Protein AF-A0AAJ5EGQ0-F1 (afdb_monomer)

Nearest PDB structures (foldseek):
  7t2d-assembly2_G  TM=4.650E-01  e=2.603E-01  Homo sapiens
  7t6i-assembly1_B  TM=4.732E-01  e=7.139E-01  Homo sapiens
  4p57-assembly1_B  TM=4.770E-01  e=7.986E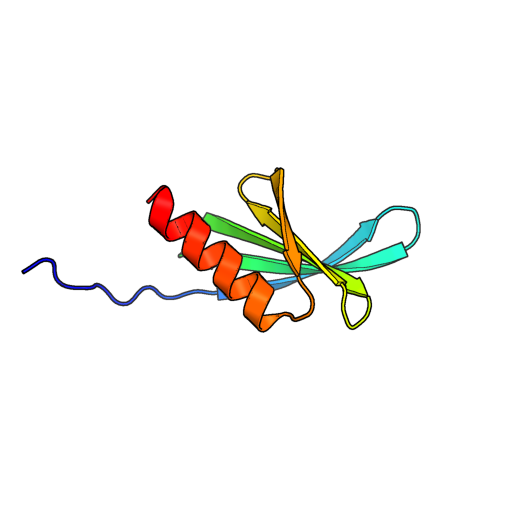-01  Homo sapiens
  4p57-assembly2_D  TM=4.690E-01  e=9.448E-01  Homo sapiens
  7zfr-assembly1_B  TM=4.766E-01  e=1.565E+00  Homo sapiens

Foldseek 3Di:
DPPPDDFDKDWDWDWDDDPNDIWIKIFIDGPNDTQWMWTDPDQQWIFIGGPNDGDDIGGDPVVNVVVSVVVSVVVD

pLDDT: mean 92.24, std 9.9, range [49.81, 98.44]

Structure (mmCIF, N/CA/C/O backbone):
data_AF-A0AAJ5EGQ0-F1
#
_entry.id   AF-A0AAJ5EGQ0-F1
#
loop_
_atom_site.group_PDB
_atom_site.id
_atom_site.type_symbol
_atom_site.label_atom_id
_atom_site.label_alt_id
_atom_site.label_comp_id
_atom_site.label_asym_id
_atom_site.label_entity_id
_atom_site.label_seq_id
_atom_site.pdbx_PDB_ins_code
_atom_site.Cartn_x
_atom_site.Cartn_y
_atom_site.Cartn_z
_atom_site.occupancy
_atom_site.B_iso_or_equiv
_atom_site.auth_seq_id
_atom_site.auth_comp_id
_atom_site.auth_asym_id
_atom_site.auth_atom_id
_atom_site.pdbx_PDB_model_num
ATOM 1 N N . MET A 1 1 ? -23.651 -11.720 20.844 1.00 49.81 1 MET A N 1
ATOM 2 C CA . MET A 1 1 ? -23.060 -11.780 19.488 1.00 49.81 1 MET A CA 1
ATOM 3 C C . MET A 1 1 ? -22.431 -10.428 19.196 1.00 49.81 1 MET A C 1
ATOM 5 O O . MET A 1 1 ? -23.145 -9.434 19.278 1.00 49.81 1 MET A O 1
ATOM 9 N N . LYS A 1 2 ? -21.117 -10.361 18.929 1.00 57.72 2 LYS A N 1
ATOM 10 C CA . LYS A 1 2 ? -20.502 -9.151 18.355 1.00 57.72 2 LYS A CA 1
ATOM 11 C C . LYS A 1 2 ? -21.247 -8.903 17.039 1.00 57.72 2 LYS A C 1
ATOM 13 O O . LYS A 1 2 ? -21.225 -9.768 16.171 1.00 57.72 2 LYS A O 1
ATOM 18 N N . LYS A 1 3 ? -22.006 -7.809 16.931 1.00 58.97 3 LYS A N 1
ATOM 19 C CA . LYS A 1 3 ? -22.579 -7.418 15.640 1.00 58.97 3 LYS A CA 1
ATOM 20 C C . LYS A 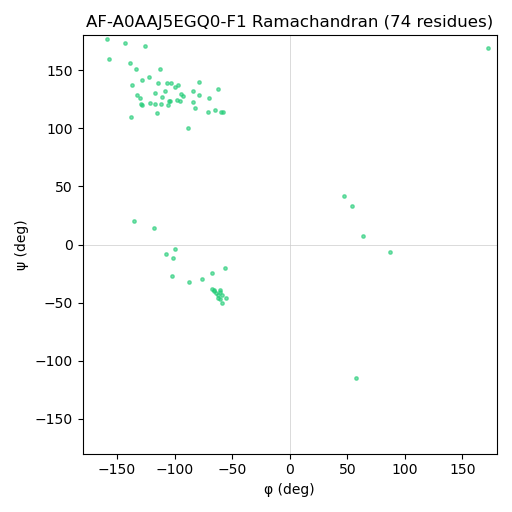1 3 ? -21.394 -7.080 14.745 1.00 58.97 3 LYS A C 1
ATOM 22 O O . LYS A 1 3 ? -20.665 -6.143 15.068 1.00 58.97 3 LYS A O 1
ATOM 27 N N . ASN A 1 4 ? -21.193 -7.851 13.681 1.00 68.25 4 ASN A N 1
ATOM 28 C CA . ASN A 1 4 ? -20.310 -7.431 12.603 1.00 68.25 4 ASN A CA 1
ATOM 29 C C . ASN A 1 4 ? -20.901 -6.123 12.079 1.00 68.25 4 ASN A C 1
ATOM 31 O O . ASN A 1 4 ? -22.060 -6.090 11.669 1.00 68.25 4 ASN A O 1
ATOM 35 N N . LYS A 1 5 ? -20.166 -5.026 12.260 1.00 73.50 5 LYS A N 1
ATOM 36 C CA . LYS A 1 5 ? -20.526 -3.755 11.648 1.00 73.50 5 LYS A CA 1
ATOM 37 C C . LYS A 1 5 ? -19.962 -3.789 10.243 1.00 73.50 5 LYS A C 1
ATOM 39 O O . LYS A 1 5 ? -18.792 -4.130 10.082 1.00 73.50 5 LYS A O 1
ATOM 44 N N . ASP A 1 6 ? -20.781 -3.424 9.274 1.00 82.81 6 ASP A N 1
ATOM 45 C CA . ASP A 1 6 ? -20.279 -3.135 7.943 1.00 82.81 6 ASP A CA 1
ATOM 46 C C . ASP A 1 6 ? -19.318 -1.946 8.049 1.00 82.81 6 ASP A C 1
ATOM 48 O O . ASP A 1 6 ? -19.588 -0.967 8.757 1.00 82.81 6 ASP A O 1
ATOM 52 N N . ILE A 1 7 ? -18.160 -2.077 7.410 1.00 86.31 7 ILE A N 1
ATOM 53 C CA . ILE A 1 7 ? -17.131 -1.044 7.360 1.00 86.31 7 ILE A CA 1
ATOM 54 C C . ILE A 1 7 ? -17.077 -0.551 5.923 1.00 86.31 7 ILE A C 1
ATOM 56 O O . ILE A 1 7 ? -16.818 -1.326 5.005 1.00 86.31 7 ILE A O 1
ATOM 60 N N . GLU A 1 8 ? -17.323 0.740 5.739 1.00 90.62 8 GLU A N 1
ATOM 61 C CA . GLU A 1 8 ? -17.145 1.392 4.449 1.00 90.62 8 GLU A CA 1
ATOM 62 C C . GLU A 1 8 ? -15.659 1.684 4.225 1.00 90.62 8 GLU A C 1
ATOM 64 O O . GLU A 1 8 ? -14.983 2.252 5.091 1.00 90.62 8 GLU A O 1
ATOM 69 N N . VAL A 1 9 ? -15.162 1.268 3.063 1.00 93.19 9 VAL A N 1
ATOM 70 C CA . VAL A 1 9 ? -13.771 1.430 2.644 1.00 93.19 9 VAL A CA 1
ATOM 71 C C . VAL A 1 9 ? -13.742 2.314 1.405 1.00 93.19 9 VAL A C 1
ATOM 73 O O . VAL A 1 9 ? -14.462 2.064 0.440 1.00 93.19 9 VAL A O 1
ATOM 76 N N . LEU A 1 10 ? -12.895 3.336 1.434 1.00 96.44 10 LEU A N 1
ATOM 77 C CA . LEU A 1 10 ? -12.621 4.223 0.310 1.00 96.44 10 LEU A CA 1
ATOM 78 C C . LEU A 1 10 ? -11.236 3.899 -0.255 1.00 96.44 10 LEU A C 1
ATOM 80 O O . LEU A 1 10 ? -10.297 3.682 0.509 1.00 96.44 10 LEU A O 1
ATOM 84 N N . ILE A 1 11 ? -11.105 3.900 -1.579 1.00 97.12 11 ILE A N 1
ATOM 85 C CA . ILE A 1 11 ? -9.816 3.796 -2.264 1.00 97.12 11 ILE A CA 1
ATOM 86 C C . ILE A 1 11 ? -9.604 5.086 -3.047 1.00 97.12 11 ILE A C 1
ATOM 88 O O . ILE A 1 11 ? -10.421 5.438 -3.896 1.00 97.12 11 ILE A O 1
ATOM 92 N N . GLU A 1 12 ? -8.518 5.789 -2.751 1.00 97.50 12 GLU A N 1
ATOM 93 C CA . GLU A 1 12 ? -8.108 6.990 -3.474 1.00 97.50 12 GLU A CA 1
ATOM 94 C C . GLU A 1 12 ? -6.879 6.689 -4.326 1.00 97.50 12 GLU A C 1
ATOM 96 O O . GLU A 1 12 ? -5.912 6.098 -3.851 1.00 97.50 12 GLU A O 1
ATOM 101 N N . GLU A 1 13 ? -6.912 7.103 -5.589 1.00 97.75 13 GLU A N 1
ATOM 102 C CA . GLU A 1 13 ? -5.785 6.965 -6.506 1.00 97.75 13 GLU A CA 1
ATOM 103 C C . GLU A 1 13 ? -5.021 8.286 -6.613 1.00 97.75 13 GLU A C 1
ATOM 105 O O . GLU A 1 13 ? -5.604 9.364 -6.745 1.00 97.75 13 GLU A O 1
ATOM 110 N N . SER A 1 14 ? -3.696 8.196 -6.573 1.00 96.75 14 SER A N 1
ATOM 111 C CA . SER A 1 14 ? -2.788 9.314 -6.800 1.00 96.75 14 SER A CA 1
ATOM 112 C C . SER A 1 14 ? -1.549 8.853 -7.565 1.00 96.75 14 SER A C 1
ATOM 114 O O . SER A 1 14 ? -1.351 7.664 -7.819 1.00 96.75 14 SER A O 1
ATOM 116 N N . SER A 1 15 ? -0.695 9.797 -7.951 1.00 96.25 15 SER A N 1
ATOM 117 C CA . SER A 1 15 ? 0.594 9.494 -8.570 1.00 96.25 15 SER A CA 1
ATOM 118 C C . SER A 1 15 ? 1.725 10.114 -7.763 1.00 96.25 15 SER A C 1
ATOM 120 O O . SER A 1 15 ? 1.592 11.231 -7.260 1.00 96.25 15 SER A O 1
ATOM 122 N N . LYS A 1 16 ? 2.866 9.424 -7.680 1.00 94.44 16 LYS A N 1
ATOM 123 C CA . LYS A 1 16 ? 4.086 9.973 -7.074 1.00 94.44 16 LYS A CA 1
ATOM 124 C C . LYS A 1 16 ? 5.324 9.618 -7.878 1.00 94.44 16 LYS A C 1
ATOM 126 O O . LYS A 1 16 ? 5.343 8.611 -8.577 1.00 94.44 16 LYS A O 1
ATOM 131 N N . ASN A 1 17 ? 6.372 10.424 -7.742 1.00 94.06 17 ASN A N 1
ATOM 132 C CA . ASN A 1 17 ? 7.680 10.080 -8.286 1.00 94.06 17 ASN A CA 1
ATOM 133 C C . ASN A 1 17 ? 8.431 9.170 -7.299 1.00 94.06 17 ASN A C 1
ATOM 135 O O . ASN A 1 17 ? 8.634 9.548 -6.144 1.00 94.06 17 ASN A O 1
ATOM 139 N N . LYS A 1 18 ? 8.841 7.981 -7.746 1.00 87.44 18 LYS A N 1
ATOM 140 C CA . LYS A 1 18 ? 9.696 7.041 -7.013 1.00 87.44 18 LYS A CA 1
ATOM 141 C C . LYS A 1 18 ? 10.857 6.665 -7.928 1.00 87.44 18 LYS A C 1
ATOM 143 O O . LYS A 1 18 ? 10.648 6.144 -9.015 1.00 87.44 18 LYS A O 1
ATOM 148 N N . ASN A 1 19 ? 12.086 6.950 -7.500 1.00 88.44 19 ASN A N 1
ATOM 149 C CA . ASN A 1 19 ? 13.311 6.654 -8.258 1.00 88.44 19 ASN A CA 1
ATOM 150 C C . ASN A 1 19 ? 13.335 7.217 -9.696 1.00 88.44 19 ASN A C 1
ATOM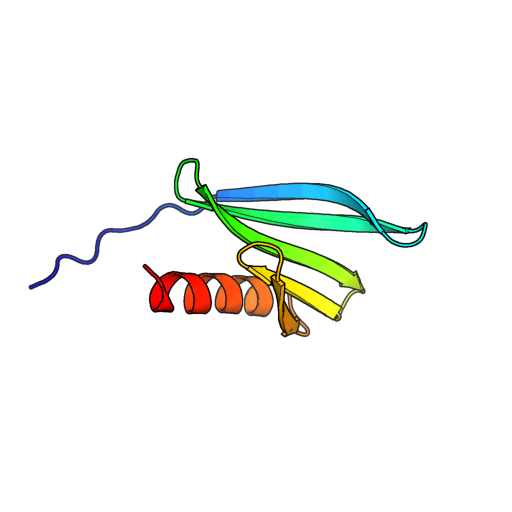 152 O O . ASN A 1 19 ? 13.921 6.609 -10.586 1.00 88.44 19 ASN A O 1
ATOM 156 N N . GLY A 1 20 ? 12.720 8.379 -9.931 1.00 91.94 20 GLY A N 1
ATOM 157 C CA . GLY A 1 20 ? 12.663 8.997 -11.258 1.0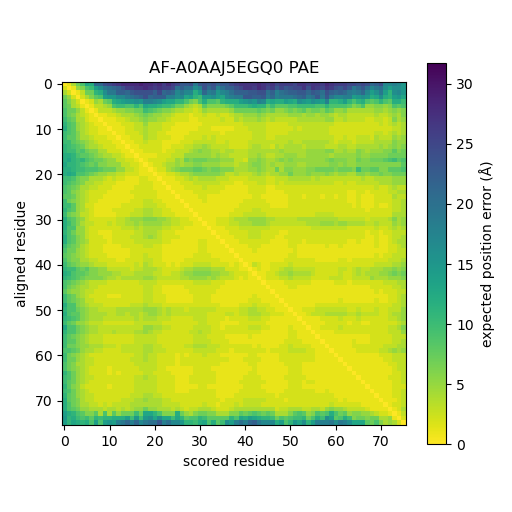0 91.94 20 GLY A CA 1
ATOM 158 C C . GLY A 1 20 ? 11.492 8.528 -12.125 1.00 91.94 20 GLY A C 1
ATOM 159 O O . GLY A 1 20 ? 11.251 9.134 -13.166 1.00 91.94 20 GLY A O 1
ATOM 160 N N . GLU A 1 21 ? 10.718 7.536 -11.684 1.00 92.44 21 GLU A N 1
ATOM 161 C CA . GLU A 1 21 ? 9.514 7.058 -12.366 1.00 92.44 21 GLU A CA 1
ATOM 162 C C . GLU A 1 21 ? 8.252 7.575 -11.670 1.00 92.44 21 GLU A C 1
ATOM 164 O O . GLU A 1 21 ? 8.166 7.606 -10.441 1.00 92.44 21 GLU A O 1
ATOM 169 N N . THR A 1 22 ? 7.254 7.991 -12.450 1.00 95.88 22 THR A N 1
ATOM 170 C CA . THR A 1 22 ? 5.922 8.288 -11.913 1.00 95.88 22 THR A CA 1
ATOM 171 C C . THR A 1 22 ? 5.148 6.984 -11.784 1.00 95.88 22 THR A C 1
ATOM 173 O O . THR A 1 22 ? 4.867 6.339 -12.791 1.00 95.88 22 THR A O 1
ATOM 176 N N . ILE A 1 23 ? 4.788 6.623 -10.556 1.00 96.44 23 ILE A N 1
ATOM 177 C CA . ILE A 1 23 ? 4.018 5.419 -10.237 1.00 96.44 23 ILE A CA 1
ATOM 178 C C . ILE A 1 23 ? 2.625 5.774 -9.719 1.00 96.44 23 ILE A C 1
ATOM 180 O O . ILE A 1 23 ? 2.433 6.823 -9.093 1.00 96.44 23 ILE A O 1
ATOM 184 N N . THR A 1 24 ? 1.668 4.877 -9.952 1.00 97.94 24 THR A N 1
ATOM 185 C CA . THR A 1 24 ? 0.329 4.943 -9.355 1.00 97.94 24 THR A CA 1
ATOM 186 C C . THR A 1 24 ? 0.372 4.447 -7.916 1.00 97.94 24 THR A C 1
ATOM 188 O O . THR A 1 24 ? 1.055 3.473 -7.588 1.00 97.94 24 THR A O 1
ATOM 191 N N . VAL A 1 25 ? -0.371 5.132 -7.055 1.00 97.88 25 VAL A N 1
ATOM 192 C CA . VAL A 1 25 ? -0.497 4.832 -5.634 1.00 97.88 25 VAL A CA 1
ATOM 193 C C . VAL A 1 25 ? -1.973 4.787 -5.271 1.00 97.88 25 VAL A C 1
ATOM 195 O O . VAL A 1 25 ? -2.694 5.752 -5.516 1.00 97.88 25 VAL A O 1
ATOM 198 N N . HIS A 1 26 ? -2.407 3.690 -4.657 1.00 98.25 26 HIS A N 1
ATOM 199 C CA . HIS A 1 26 ? -3.753 3.543 -4.112 1.00 98.25 26 HIS A CA 1
ATOM 200 C C . HIS A 1 26 ? -3.708 3.638 -2.588 1.00 98.25 26 HIS A C 1
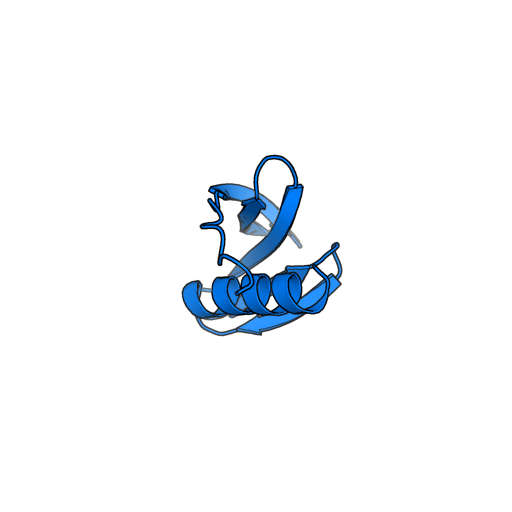ATOM 202 O O . HIS A 1 26 ? -3.061 2.818 -1.941 1.00 98.25 26 HIS A O 1
ATOM 208 N N . GLU A 1 27 ? -4.401 4.607 -2.001 1.00 97.81 27 GLU A N 1
ATOM 209 C CA . GLU A 1 27 ? -4.584 4.716 -0.553 1.00 97.81 27 GLU A CA 1
ATOM 210 C C . GLU A 1 27 ? -5.934 4.131 -0.148 1.00 97.81 27 GLU A C 1
ATOM 212 O O . GLU A 1 27 ? -6.978 4.573 -0.626 1.00 97.81 27 GLU A O 1
ATOM 217 N N . MET A 1 28 ? -5.924 3.167 0.772 1.00 97.12 28 MET A N 1
ATOM 218 C CA . MET A 1 28 ? -7.140 2.604 1.348 1.00 97.12 28 MET A CA 1
ATOM 219 C C . MET A 1 28 ? -7.478 3.320 2.657 1.00 97.12 28 MET A C 1
ATOM 221 O O . MET A 1 28 ? -6.628 3.443 3.542 1.00 97.12 28 MET A O 1
ATOM 225 N N . LYS A 1 29 ? -8.724 3.782 2.801 1.00 96.19 29 LYS A N 1
ATOM 226 C CA . LYS A 1 29 ? -9.192 4.584 3.938 1.00 96.19 29 LYS A CA 1
ATOM 227 C C . LYS A 1 29 ? -10.459 4.007 4.560 1.00 96.19 29 LYS A C 1
ATOM 229 O O . LYS A 1 29 ? -11.370 3.580 3.858 1.00 96.19 29 LYS A O 1
ATOM 234 N N . ILE A 1 30 ? -10.538 4.072 5.887 1.00 93.38 30 ILE A N 1
ATOM 235 C CA . ILE A 1 30 ? -11.774 3.886 6.658 1.00 93.38 30 ILE A CA 1
ATOM 236 C C . ILE A 1 30 ? -12.084 5.215 7.346 1.00 93.38 30 ILE A C 1
ATOM 238 O O . ILE A 1 30 ? -11.341 5.684 8.217 1.00 93.38 30 ILE A O 1
ATOM 242 N N . GLY A 1 31 ? -13.181 5.855 6.941 1.00 91.69 31 GLY A N 1
ATOM 243 C CA . GLY A 1 31 ? -13.476 7.227 7.348 1.00 91.69 31 GLY A CA 1
ATOM 244 C C . GLY A 1 31 ? -12.343 8.175 6.940 1.00 91.69 31 GLY A C 1
ATOM 245 O O . GLY A 1 31 ? -12.089 8.369 5.759 1.00 91.69 31 GLY A O 1
ATOM 246 N N . LYS A 1 32 ? -11.650 8.769 7.920 1.00 92.69 32 LYS A N 1
ATOM 247 C CA . LYS A 1 32 ? -10.511 9.680 7.684 1.00 92.69 32 LYS A CA 1
ATOM 248 C C . LYS A 1 32 ? -9.139 9.019 7.854 1.00 92.69 32 LYS A C 1
ATOM 250 O O . LYS A 1 32 ? -8.128 9.692 7.682 1.00 92.69 32 LYS A O 1
ATOM 255 N N . LYS A 1 33 ? -9.090 7.747 8.261 1.00 92.62 33 LYS A N 1
ATOM 256 C CA . LYS A 1 33 ? -7.836 7.046 8.548 1.00 92.62 33 LYS A CA 1
ATOM 257 C C . LYS A 1 33 ? -7.397 6.259 7.320 1.00 92.62 33 LYS A C 1
ATOM 259 O O . LYS A 1 33 ? -8.146 5.398 6.867 1.00 92.62 33 LYS A O 1
ATOM 264 N N . THR A 1 34 ? -6.185 6.516 6.837 1.00 95.75 34 THR A N 1
ATOM 265 C CA . THR A 1 34 ? -5.499 5.620 5.898 1.00 95.75 34 THR A CA 1
ATOM 266 C C . THR A 1 34 ? -5.100 4.351 6.636 1.00 95.75 34 THR A C 1
ATOM 268 O O . THR A 1 34 ? -4.479 4.419 7.695 1.00 95.75 34 THR A O 1
ATOM 271 N N . ILE A 1 35 ? -5.507 3.207 6.101 1.00 95.75 35 ILE A N 1
ATOM 272 C CA . ILE A 1 35 ? -5.245 1.884 6.677 1.00 95.75 35 ILE A CA 1
ATOM 273 C C . ILE A 1 35 ? -4.203 1.098 5.888 1.00 95.75 35 ILE A C 1
ATOM 275 O O . ILE A 1 35 ? -3.762 0.053 6.343 1.00 95.75 35 ILE A O 1
ATOM 279 N N . GLY A 1 36 ? -3.799 1.600 4.725 1.00 97.12 36 GLY A N 1
ATOM 280 C CA . GLY A 1 36 ? -2.703 1.050 3.949 1.00 97.12 36 GLY A CA 1
ATOM 281 C C . GLY A 1 36 ? -2.593 1.717 2.590 1.00 97.12 36 GLY A C 1
ATOM 282 O O . GLY A 1 36 ? -3.488 2.455 2.162 1.00 97.12 36 GLY A O 1
ATOM 283 N N . THR A 1 37 ? -1.491 1.428 1.916 1.00 98.06 37 THR A N 1
ATOM 284 C CA . THR A 1 37 ? -1.167 2.002 0.615 1.00 98.06 37 THR A CA 1
ATOM 285 C C . THR A 1 37 ? -0.626 0.914 -0.304 1.00 98.06 37 THR A C 1
ATOM 287 O O . THR A 1 37 ? 0.188 0.098 0.117 1.00 98.06 37 THR A O 1
ATOM 290 N N . VAL A 1 38 ? -1.052 0.907 -1.565 1.00 98.31 38 VAL A N 1
ATOM 291 C CA . VAL A 1 38 ? -0.502 0.040 -2.611 1.00 98.31 38 VAL A CA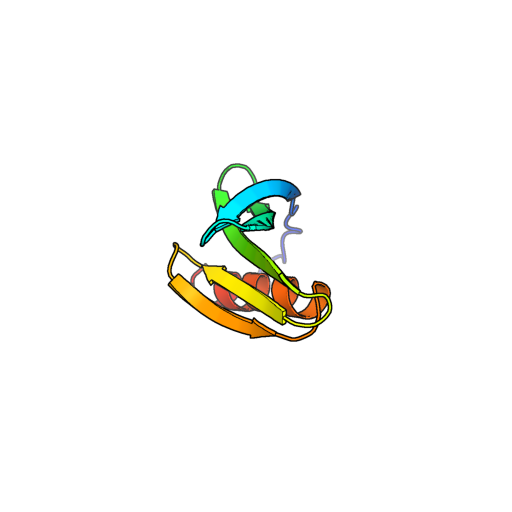 1
ATOM 292 C C . VAL A 1 38 ? 0.255 0.891 -3.615 1.00 98.31 38 VAL A C 1
ATOM 294 O O . VAL A 1 38 ? -0.295 1.839 -4.170 1.00 98.31 38 VAL A O 1
ATOM 297 N N . GLU A 1 39 ? 1.505 0.537 -3.879 1.00 97.94 39 GLU A N 1
ATOM 298 C CA . GLU A 1 39 ? 2.318 1.145 -4.929 1.00 97.94 39 GLU A CA 1
ATOM 299 C C . GLU A 1 39 ? 2.422 0.207 -6.131 1.00 97.94 39 GLU A C 1
ATOM 301 O O . GLU A 1 39 ? 2.873 -0.935 -6.008 1.00 97.94 39 GLU A O 1
ATOM 306 N N . VAL A 1 40 ? 2.020 0.696 -7.305 1.00 97.50 40 VAL A N 1
ATOM 307 C CA . VAL A 1 40 ? 2.051 -0.069 -8.555 1.00 97.50 40 VAL A CA 1
ATOM 308 C C . VAL A 1 40 ? 3.416 0.116 -9.211 1.00 97.50 40 VAL A C 1
ATOM 310 O O . VAL A 1 40 ? 3.672 1.139 -9.844 1.00 97.50 40 VAL A O 1
ATOM 313 N N . LEU A 1 41 ? 4.304 -0.867 -9.054 1.00 95.44 41 LEU A N 1
ATOM 314 C CA . LEU A 1 41 ? 5.645 -0.816 -9.647 1.00 95.44 41 LEU A CA 1
ATOM 315 C C . LEU A 1 41 ? 5.684 -1.370 -11.072 1.00 95.44 41 LEU A C 1
ATOM 317 O O . LEU A 1 41 ? 6.490 -0.942 -11.891 1.00 95.44 41 LEU A O 1
ATOM 321 N N . SER A 1 42 ? 4.847 -2.358 -11.367 1.00 94.31 42 SER A N 1
ATOM 322 C CA . SER A 1 42 ? 4.667 -2.907 -12.710 1.00 94.31 42 SER A CA 1
ATOM 323 C C . SER A 1 42 ? 3.318 -3.621 -12.799 1.00 94.31 42 SER A C 1
ATOM 325 O O . SER A 1 42 ? 2.617 -3.774 -11.801 1.00 94.31 42 SER A O 1
ATOM 327 N N . ALA A 1 43 ? 2.972 -4.131 -13.984 1.00 94.00 43 ALA A N 1
ATOM 328 C CA . ALA A 1 43 ? 1.724 -4.866 -14.210 1.00 94.00 43 ALA A CA 1
ATOM 329 C C . ALA A 1 43 ? 1.518 -6.090 -13.289 1.00 94.00 43 ALA A C 1
ATOM 331 O O . ALA A 1 43 ? 0.395 -6.560 -13.148 1.00 94.00 43 ALA A O 1
ATOM 332 N N . ASN A 1 44 ? 2.585 -6.629 -12.690 1.00 96.56 44 ASN A N 1
ATOM 333 C CA . ASN A 1 44 ? 2.546 -7.815 -11.832 1.00 96.56 44 ASN A CA 1
ATOM 334 C C . ASN A 1 44 ? 3.367 -7.653 -10.544 1.00 96.56 44 ASN A C 1
ATOM 336 O O . ASN A 1 44 ? 3.789 -8.654 -9.959 1.00 96.56 44 ASN A O 1
ATOM 340 N N . LYS A 1 45 ? 3.648 -6.411 -10.138 1.00 97.56 45 LYS A N 1
ATOM 341 C CA . LYS A 1 45 ? 4.406 -6.114 -8.924 1.00 97.56 45 LYS A CA 1
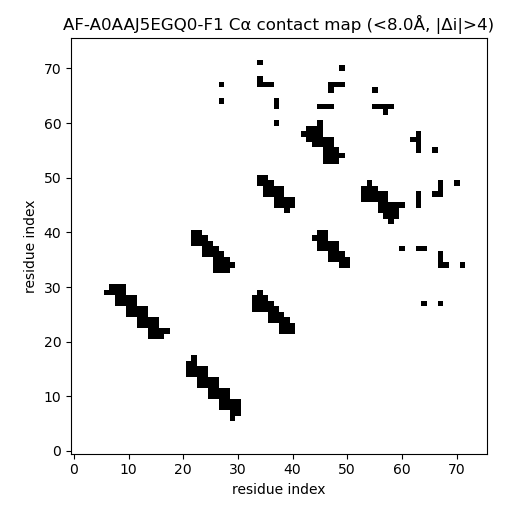ATOM 342 C C . LYS A 1 45 ? 3.767 -4.943 -8.190 1.00 97.56 45 LYS A C 1
ATOM 344 O O . LYS A 1 45 ? 3.865 -3.796 -8.626 1.00 97.56 45 LYS A O 1
ATOM 349 N N . PHE A 1 46 ? 3.166 -5.264 -7.054 1.00 98.31 46 PHE A N 1
ATOM 350 C CA . PHE A 1 46 ? 2.481 -4.326 -6.178 1.00 98.31 46 PHE A CA 1
ATOM 351 C C . PHE A 1 46 ? 3.137 -4.387 -4.804 1.00 98.31 46 PHE A C 1
ATOM 353 O O . PHE A 1 46 ? 3.217 -5.459 -4.206 1.00 98.31 46 PHE A O 1
ATOM 360 N N . GLU A 1 47 ? 3.636 -3.256 -4.321 1.00 98.19 47 GLU A N 1
ATOM 361 C CA . GLU A 1 47 ? 4.182 -3.144 -2.968 1.00 98.19 47 GLU A CA 1
ATOM 362 C C . GLU A 1 47 ? 3.081 -2.671 -2.018 1.00 98.19 47 GLU A C 1
ATOM 364 O O . GLU A 1 47 ? 2.408 -1.676 -2.289 1.00 98.19 47 GLU A O 1
ATOM 369 N N . VAL A 1 48 ? 2.892 -3.398 -0.918 1.00 98.38 48 VAL A N 1
ATOM 370 C CA . VAL A 1 48 ? 1.857 -3.129 0.083 1.00 98.38 48 VAL A CA 1
ATOM 371 C C . VAL A 1 48 ? 2.497 -2.509 1.310 1.00 98.38 48 VAL A C 1
ATOM 373 O O . VAL A 1 48 ? 3.383 -3.107 1.925 1.00 98.38 48 VAL A O 1
ATOM 376 N N . TYR A 1 49 ? 2.010 -1.335 1.685 1.00 97.69 49 TYR A N 1
ATOM 377 C CA . TYR A 1 49 ? 2.483 -0.581 2.831 1.00 97.69 49 TYR A CA 1
ATOM 378 C C . TYR A 1 49 ? 1.403 -0.462 3.904 1.00 97.69 49 TYR A C 1
ATOM 380 O O . TYR A 1 49 ? 0.240 -0.183 3.603 1.00 97.69 49 TYR A O 1
ATOM 388 N N . TYR A 1 50 ? 1.810 -0.612 5.160 1.00 95.25 50 TYR A N 1
ATOM 389 C CA . TYR A 1 50 ? 0.995 -0.358 6.347 1.00 95.25 50 TYR A CA 1
ATOM 390 C C . TYR A 1 50 ? 1.820 0.477 7.326 1.00 95.25 50 TYR A C 1
ATOM 392 O O . TYR A 1 50 ? 2.969 0.137 7.583 1.00 95.25 50 TYR A O 1
ATOM 400 N N . ASP A 1 51 ? 1.276 1.592 7.822 1.00 90.75 51 ASP A N 1
ATOM 401 C CA . ASP A 1 51 ? 2.013 2.561 8.658 1.00 90.75 51 ASP A CA 1
ATOM 402 C C . ASP A 1 51 ? 3.400 2.938 8.082 1.00 90.75 51 ASP A C 1
ATOM 404 O O . ASP A 1 51 ? 4.394 3.060 8.793 1.00 90.75 51 ASP A O 1
ATOM 408 N N . ASN A 1 52 ? 3.457 3.140 6.759 1.00 90.88 52 ASN A N 1
ATOM 409 C CA . ASN A 1 52 ? 4.660 3.440 5.969 1.00 90.88 52 ASN A CA 1
ATOM 410 C C . ASN A 1 52 ? 5.736 2.334 5.938 1.00 90.88 52 ASN A C 1
ATOM 412 O O . ASN A 1 52 ? 6.805 2.548 5.362 1.00 90.88 52 ASN A O 1
ATOM 416 N N . GLU A 1 53 ? 5.462 1.147 6.474 1.00 95.44 53 GLU A N 1
ATOM 417 C CA . GLU A 1 53 ? 6.334 -0.021 6.370 1.00 95.44 53 GLU A CA 1
ATOM 418 C C . GLU A 1 53 ? 5.884 -0.933 5.230 1.00 95.44 53 GLU A C 1
ATOM 420 O O . GLU A 1 53 ? 4.693 -1.184 5.055 1.00 95.44 53 GLU A O 1
ATOM 425 N N . LEU A 1 54 ? 6.840 -1.440 4.447 1.00 97.19 54 LEU A N 1
ATOM 426 C CA . LEU A 1 54 ? 6.566 -2.454 3.432 1.00 97.19 54 LEU A CA 1
ATOM 427 C C . LEU A 1 54 ? 6.259 -3.781 4.134 1.00 97.19 54 LEU A C 1
ATOM 429 O O . LEU A 1 54 ? 7.152 -4.371 4.741 1.00 97.19 54 LEU A O 1
ATOM 433 N N . ILE A 1 55 ? 5.025 -4.262 4.012 1.00 96.62 55 ILE A N 1
ATOM 434 C CA . ILE A 1 55 ? 4.592 -5.516 4.644 1.00 96.62 55 ILE A CA 1
ATOM 435 C C . ILE A 1 55 ? 4.536 -6.687 3.661 1.00 96.62 55 ILE A C 1
ATOM 437 O O . ILE A 1 55 ? 4.704 -7.833 4.070 1.00 96.62 55 ILE A O 1
ATOM 441 N N . SER A 1 56 ? 4.320 -6.421 2.368 1.00 97.19 56 SER A N 1
ATOM 442 C CA . SER A 1 56 ? 4.219 -7.470 1.351 1.00 97.19 56 SER A CA 1
ATOM 443 C C . SER A 1 56 ? 4.521 -6.956 -0.059 1.00 97.19 56 SER A C 1
ATOM 445 O O . SER A 1 56 ? 4.445 -5.762 -0.348 1.00 97.19 56 SER A O 1
ATOM 447 N N . THR A 1 57 ? 4.872 -7.874 -0.958 1.00 98.31 57 THR A N 1
ATOM 448 C CA . THR A 1 57 ? 4.921 -7.638 -2.405 1.00 98.31 57 THR A CA 1
ATOM 449 C C . THR A 1 57 ? 4.144 -8.741 -3.102 1.00 98.31 57 THR A C 1
ATOM 451 O O . THR A 1 57 ? 4.489 -9.916 -2.980 1.00 98.31 57 THR A O 1
ATOM 454 N N . VAL A 1 58 ? 3.120 -8.355 -3.853 1.00 98.44 58 VAL A N 1
ATOM 455 C CA . VAL A 1 58 ? 2.140 -9.273 -4.446 1.00 98.44 58 VAL A CA 1
ATOM 456 C C . VAL A 1 58 ? 2.019 -9.063 -5.953 1.00 98.44 58 VAL A C 1
ATOM 458 O O . VAL A 1 58 ? 2.596 -8.122 -6.512 1.00 98.44 58 VAL A O 1
ATOM 461 N N . LYS A 1 59 ? 1.306 -9.968 -6.635 1.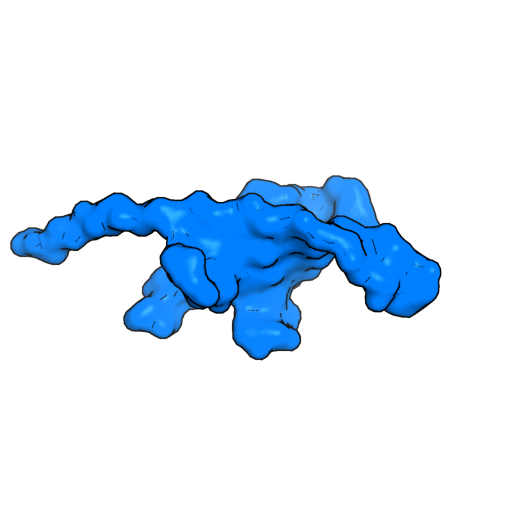00 97.81 59 LYS A N 1
ATOM 462 C CA . LYS A 1 59 ? 1.223 -9.977 -8.107 1.00 97.81 59 LYS A CA 1
ATOM 463 C C . LYS A 1 59 ? -0.065 -9.388 -8.666 1.00 97.81 59 LYS A C 1
ATOM 465 O O . LYS A 1 59 ? -0.128 -9.163 -9.873 1.00 97.81 59 LYS A O 1
ATOM 470 N N . GLY A 1 60 ? -1.062 -9.142 -7.820 1.00 97.88 60 GLY A N 1
ATOM 471 C CA . GLY A 1 60 ? -2.334 -8.542 -8.208 1.00 97.88 60 GLY A CA 1
ATOM 472 C C . GLY A 1 60 ? -2.761 -7.427 -7.262 1.00 97.88 60 GLY A C 1
ATOM 473 O O . GLY A 1 60 ? -2.448 -7.450 -6.074 1.00 97.88 60 GLY A O 1
ATOM 474 N N . LEU A 1 61 ? -3.506 -6.461 -7.798 1.00 97.38 61 LEU A N 1
ATOM 475 C CA . LEU A 1 61 ? -4.040 -5.345 -7.019 1.00 97.38 61 LEU A CA 1
ATOM 476 C C . LEU A 1 61 ? -5.071 -5.812 -5.977 1.00 97.38 61 LEU A C 1
ATOM 478 O O . LEU A 1 61 ? -5.047 -5.346 -4.843 1.00 97.38 61 LEU A O 1
ATOM 482 N N . ASP A 1 62 ? -5.918 -6.782 -6.327 1.00 97.31 62 ASP A N 1
ATOM 483 C CA . ASP A 1 62 ? -6.894 -7.357 -5.393 1.00 97.31 62 ASP A CA 1
ATOM 484 C C . ASP A 1 62 ? -6.199 -8.045 -4.207 1.00 97.31 62 ASP A C 1
ATOM 486 O O . ASP A 1 62 ? -6.561 -7.820 -3.055 1.00 97.31 62 ASP A O 1
ATOM 490 N N . GLU A 1 63 ? -5.134 -8.810 -4.479 1.00 98.12 63 GLU A N 1
ATOM 491 C CA . GLU A 1 63 ? -4.291 -9.437 -3.450 1.00 98.12 63 GLU A CA 1
ATOM 492 C C . GLU A 1 63 ? -3.656 -8.372 -2.540 1.00 98.12 63 GLU A C 1
ATOM 494 O O . GLU A 1 63 ? -3.613 -8.530 -1.324 1.00 98.12 63 GLU A O 1
ATOM 499 N N . ALA A 1 64 ? -3.233 -7.239 -3.109 1.00 98.12 64 ALA A N 1
ATOM 500 C CA . ALA A 1 64 ? -2.656 -6.133 -2.348 1.00 98.12 64 ALA A CA 1
ATOM 501 C C . ALA A 1 64 ? -3.670 -5.514 -1.374 1.00 98.12 64 ALA A C 1
ATOM 503 O O . ALA A 1 64 ? -3.342 -5.228 -0.222 1.00 98.12 64 ALA A O 1
ATOM 504 N N . PHE A 1 65 ? -4.913 -5.335 -1.822 1.00 97.25 65 PHE A N 1
ATOM 505 C CA . PHE A 1 65 ? -6.001 -4.852 -0.977 1.00 97.25 65 PHE A CA 1
ATOM 506 C C . PHE A 1 65 ? -6.389 -5.859 0.107 1.00 97.25 65 PHE A C 1
ATOM 508 O O . PHE A 1 65 ? -6.631 -5.455 1.247 1.00 97.25 65 PHE A O 1
ATOM 515 N N . GLU A 1 66 ? -6.395 -7.158 -0.201 1.00 96.31 66 GLU A N 1
ATOM 516 C CA . GLU A 1 66 ? -6.600 -8.198 0.809 1.00 96.31 66 GLU A CA 1
ATOM 517 C C . GLU A 1 66 ? -5.540 -8.145 1.913 1.00 96.31 66 GLU A C 1
ATOM 519 O O . GLU A 1 66 ? -5.896 -8.224 3.089 1.00 96.31 66 GLU A O 1
ATOM 524 N N . GLU A 1 67 ? -4.263 -7.969 1.567 1.00 97.44 67 GLU A N 1
ATOM 525 C CA . GLU A 1 67 ? -3.174 -7.857 2.546 1.00 97.44 67 GLU A CA 1
ATOM 526 C C . GLU A 1 67 ? -3.361 -6.656 3.487 1.00 97.44 67 GLU A C 1
ATOM 528 O O . GLU A 1 67 ? -3.204 -6.795 4.702 1.00 97.44 67 GLU A O 1
ATOM 533 N N . ILE A 1 68 ? -3.795 -5.499 2.968 1.00 96.56 68 ILE A N 1
ATOM 534 C CA . ILE A 1 68 ? -4.116 -4.325 3.800 1.00 96.56 68 ILE A CA 1
ATOM 535 C C . ILE A 1 68 ? -5.243 -4.649 4.786 1.00 96.56 68 ILE A C 1
ATOM 537 O O . ILE A 1 68 ? -5.136 -4.353 5.977 1.00 96.56 68 ILE A O 1
ATOM 541 N N . ILE A 1 69 ? -6.322 -5.276 4.313 1.00 94.62 69 ILE A N 1
ATOM 542 C CA . ILE A 1 69 ? -7.476 -5.621 5.154 1.00 94.62 69 ILE A CA 1
ATOM 543 C C . ILE A 1 69 ? -7.088 -6.663 6.212 1.00 94.62 69 ILE A C 1
ATOM 545 O O . ILE A 1 69 ? -7.510 -6.556 7.367 1.00 94.62 69 ILE A O 1
ATOM 549 N N . ARG A 1 70 ? -6.271 -7.662 5.851 1.00 94.12 70 ARG A N 1
ATOM 550 C CA . ARG A 1 70 ? -5.726 -8.651 6.795 1.00 94.12 70 ARG A CA 1
ATOM 551 C C . ARG A 1 70 ? -4.916 -7.958 7.881 1.00 94.12 70 ARG A C 1
ATOM 553 O O . ARG A 1 70 ? -5.191 -8.188 9.057 1.00 94.12 70 ARG A O 1
ATOM 560 N N . GLN A 1 71 ? -3.990 -7.081 7.497 1.00 94.19 71 GLN A N 1
ATOM 561 C CA . GLN A 1 71 ? -3.153 -6.347 8.439 1.00 94.19 71 GLN A CA 1
ATOM 562 C C . GLN A 1 71 ? -3.989 -5.448 9.359 1.00 94.19 71 GLN A C 1
ATOM 564 O O . GLN A 1 71 ? -3.828 -5.496 10.577 1.00 94.19 71 GLN A O 1
ATOM 569 N N . TRP A 1 72 ? -4.946 -4.697 8.810 1.00 90.94 72 TRP A N 1
ATOM 570 C CA . TRP A 1 72 ? -5.866 -3.867 9.590 1.00 90.94 72 TRP A CA 1
ATOM 571 C C . TRP A 1 72 ? -6.625 -4.673 10.651 1.00 90.94 72 TRP A C 1
ATOM 573 O O . TRP A 1 72 ? -6.691 -4.271 11.809 1.00 90.94 72 TRP A O 1
ATOM 583 N N . ASN A 1 73 ? -7.158 -5.840 10.280 1.00 87.06 73 ASN A N 1
ATOM 584 C CA . ASN A 1 73 ? -7.916 -6.693 11.196 1.00 87.06 73 ASN A CA 1
ATOM 585 C C . ASN A 1 73 ? -7.065 -7.301 12.324 1.00 87.06 73 ASN A C 1
ATOM 587 O O . ASN A 1 73 ? -7.620 -7.650 13.367 1.00 87.06 73 ASN A O 1
ATOM 591 N N . LEU A 1 74 ? -5.747 -7.443 12.137 1.00 82.62 74 LEU A N 1
ATOM 592 C CA . LEU A 1 74 ? -4.834 -7.963 13.163 1.00 82.62 74 LEU A CA 1
ATOM 593 C C . LEU A 1 74 ? -4.521 -6.936 14.260 1.00 82.62 74 LEU A C 1
ATOM 595 O O . LEU A 1 74 ? -4.280 -7.329 15.401 1.00 82.62 74 LEU A O 1
ATOM 599 N N . PHE A 1 75 ? -4.538 -5.643 13.924 1.00 75.06 75 PHE A N 1
ATOM 600 C CA . PHE A 1 75 ? -4.140 -4.543 14.813 1.00 75.06 75 PHE A CA 1
ATOM 601 C C . PHE A 1 75 ? -5.282 -3.548 15.120 1.00 75.06 75 PHE A C 1
ATOM 603 O O . PHE A 1 75 ? -5.016 -2.452 15.618 1.00 75.06 75 PHE A O 1
ATOM 610 N N . GLN A 1 76 ? -6.537 -3.919 14.817 1.00 66.69 76 GLN A N 1
ATOM 611 C CA . GLN A 1 76 ? -7.759 -3.144 15.103 1.00 66.69 76 GLN A CA 1
ATOM 612 C C . GLN A 1 76 ? -8.016 -2.898 16.593 1.00 66.69 76 GLN A C 1
ATOM 614 O O . GLN A 1 76 ? -7.905 -3.853 17.396 1.00 66.69 76 GLN A O 1
#

InterPro domains:
  IPR021351 Protein of unknown function DUF2969 [PF11184] (2-74)

Mean predicted aligned error: 4.16 Å

Organism: NCBI:txid2562451

Secondary structure (DSSP, 8-state):
---------EEEEEEEEETTEEEEEEEEEETTEEEEEEEEEETTEEEEEETTEEEEEESSHHHHHHHHHHHHHH--

Sequence (76 aa):
MKKNKDIEVLIEESSKNKNGETITVHEMKIGKKTIGTVEVLSANKFEVYYDNELISTVKGLDEAFEEIIRQWNLFQ

Solvent-accessible surface area (backbone atoms only — not comparable to full-atom values): 4527 Å² total; per-residue (Å²): 127,86,75,84,71,89,77,71,74,45,75,45,81,48,76,47,79,56,97,89,40,81,30,50,33,39,40,35,25,48,86,90,43,75,55,24,36,39,37,46,78,50,97,56,36,32,40,24,27,44,95,88,39,81,77,50,76,38,58,43,72,68,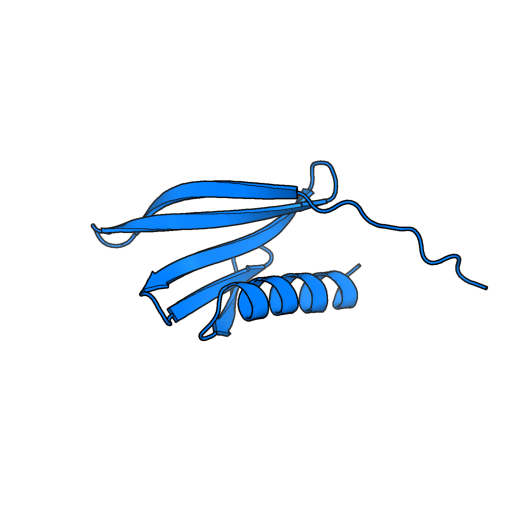59,40,53,49,51,33,53,54,53,43,68,74,73,108

Radius of gyration: 13.16 Å; Cα contacts (8 Å, |Δi|>4): 137; chains: 1; bounding box: 36×22×34 Å